Protein AF-A0A328VGX6-F1 (afdb_monomer)

Radius of gyration: 23.33 Å; Cα contacts (8 Å, |Δi|>4): 215; chains: 1; bounding box: 64×39×56 Å

Secondary structure (DSSP, 8-state):
---------GGGHHHHHHHHHHTTT-HHHHHHHHHHHHHHHHHHHHTT-EEEEEEE-SSS-EEEEEEEEEEEEEEEEETTTTEEEEEEEEE-TTS-EEEEEEEEE-TT-GGGGSHHHHHTT-GGGSGGG-EEEEEEESSHHHHHHHS-HHHHHHHHHHHHHHHSTT-------

Solvent-accessible surface area (backbone atoms only — not comparable to full-atom values): 10182 Å² total; per-residue (Å²): 132,91,86,80,89,82,90,76,58,79,89,51,47,67,59,53,54,51,48,20,62,77,50,75,68,44,44,69,63,50,52,52,53,52,50,50,56,48,49,57,51,53,54,35,42,74,73,60,30,39,85,45,76,42,70,28,41,52,91,61,75,48,80,47,75,46,57,29,26,82,59,42,74,47,76,48,74,42,71,91,80,43,30,26,37,38,42,38,34,23,42,28,91,86,66,30,37,41,38,38,39,40,36,29,74,34,84,87,41,66,69,82,73,33,72,67,53,72,69,45,86,64,74,71,81,49,95,71,58,42,37,23,43,75,47,79,37,80,46,72,70,62,46,51,79,76,43,60,69,72,57,45,53,47,36,52,51,50,57,51,40,67,72,42,92,66,68,63,82,84,72,95,121

Organism: NCBI:txid1825093

Sequence (173 aa):
MPNRTIYVAEADLPIFEKAQQLAGGNLSATIAAALRRFVEREEARRAGFEEVTVRVGRIAHVYKRFLGRLLARGLSRQREEGREILYRIYQTPKGKFAVHLREGPDWSDWRYWSQQTWRRREWACWPQDYDYRLEIYDSLEELRAHLPVELYEAVCQVMKADQQEDGVEFLDI

Foldseek 3Di:
DDDDDDDDDPVCVVVLVVQCVVVVNPSVVSVVVVVVVVVVQVVLVVVVWDWDWFWAFQQDTDIDIATWHWQDWDWDQPPVVQKIKIWTWTQHPVRKIKIKIKIAGNPVDCVCVDVVVVVPPCVVRPPSGIHIHIDIGNDLVVVCVPDDPVRSVSSVVSVVLVVPVCSDPPDPD

Nearest PDB structures (foldseek):
  3od9-assembly1_B  TM=5.899E-01  e=1.869E+00  Aeromonas hydrophila subsp. hydrophila ATCC 7966
  2xlb-assembly1_G  TM=5.806E-01  e=1.667E+00  Bacillus pumilus
  4c49-assembly2_B  TM=3.073E-01  e=7.487E-01  Homo sapiens
  3wir-assembly2_D  TM=4.929E-01  e=3.931E+00  Caldicellulosiruptor saccharolyticus DSM 8903
  4r9i-assembly1_A  TM=2.699E-01  e=7.487E-01  Bombyx mori

InterPro domains:
  IPR027580 EXLDI protein [TIGR04342] (49-173)

Mean predicted aligned error: 10.49 Å

pLDDT: mean 81.53, std 13.99, range [46.41, 95.5]

Structure (mmCIF, N/CA/C/O backbone):
data_AF-A0A328VGX6-F1
#
_entry.id   AF-A0A328VGX6-F1
#
loop_
_atom_site.group_PDB
_atom_site.id
_atom_site.type_symbol
_atom_site.label_atom_id
_atom_site.label_alt_id
_atom_site.label_comp_id
_atom_site.label_asym_id
_atom_site.label_entity_id
_atom_site.label_seq_id
_atom_site.pdbx_PDB_ins_code
_atom_site.Cartn_x
_atom_site.Cartn_y
_atom_site.Cartn_z
_atom_site.occupancy
_atom_site.B_iso_or_equiv
_atom_site.auth_seq_id
_atom_site.auth_comp_id
_atom_site.auth_asym_id
_atom_site.auth_atom_id
_atom_site.pdbx_PDB_model_num
ATOM 1 N N . MET A 1 1 ? -25.344 14.735 19.961 1.00 59.16 1 MET A N 1
ATOM 2 C CA . MET A 1 1 ? -24.440 13.576 19.796 1.00 59.16 1 MET A CA 1
ATOM 3 C C . MET A 1 1 ? -25.165 12.336 20.291 1.00 59.16 1 MET A C 1
ATOM 5 O O . MET A 1 1 ? -25.651 12.383 21.414 1.00 59.16 1 MET A O 1
ATOM 9 N N . PRO A 1 2 ? -25.305 11.274 19.486 1.00 78.12 2 PRO A N 1
ATOM 10 C CA . PRO A 1 2 ? -25.827 10.005 19.981 1.00 78.12 2 PRO A CA 1
ATOM 11 C C . PRO A 1 2 ? -24.809 9.364 20.935 1.00 78.12 2 PRO A C 1
ATOM 13 O O . PRO A 1 2 ? -23.618 9.328 20.627 1.00 78.12 2 PRO A O 1
ATOM 16 N N . ASN A 1 3 ? -25.271 8.876 22.085 1.00 78.25 3 ASN A N 1
ATOM 17 C CA . ASN A 1 3 ? -24.455 8.102 23.020 1.00 78.25 3 ASN A CA 1
ATOM 18 C C . ASN A 1 3 ? -24.652 6.602 22.747 1.00 78.25 3 ASN A C 1
ATOM 20 O O . ASN A 1 3 ? -25.771 6.171 22.467 1.00 78.25 3 ASN A O 1
ATOM 24 N N . ARG A 1 4 ? -23.577 5.813 22.816 1.00 78.56 4 ARG A N 1
ATOM 25 C CA . ARG A 1 4 ? -23.613 4.349 22.722 1.00 78.56 4 ARG A CA 1
ATOM 26 C C . ARG A 1 4 ? -22.721 3.756 23.804 1.00 78.56 4 ARG A C 1
ATOM 28 O O . ARG A 1 4 ? -21.548 4.109 23.886 1.00 78.56 4 ARG A O 1
ATOM 35 N N . THR A 1 5 ? -23.271 2.833 24.583 1.00 86.62 5 THR A N 1
ATOM 36 C CA . THR A 1 5 ? -22.524 2.070 25.588 1.00 86.62 5 THR A CA 1
ATOM 37 C C . THR A 1 5 ? -22.019 0.778 24.959 1.00 86.62 5 THR A C 1
ATOM 39 O O . THR A 1 5 ? -22.785 0.073 24.304 1.00 86.62 5 THR A O 1
ATOM 42 N N . ILE A 1 6 ? -20.736 0.476 25.149 1.00 86.00 6 ILE A N 1
ATOM 43 C CA . ILE A 1 6 ? -20.121 -0.785 24.729 1.00 86.00 6 ILE A CA 1
ATOM 44 C C . ILE A 1 6 ? -19.747 -1.593 25.969 1.00 86.00 6 ILE A C 1
ATOM 46 O O . ILE A 1 6 ? -19.238 -1.036 26.941 1.00 86.00 6 ILE A O 1
ATOM 50 N N . TYR A 1 7 ? -20.014 -2.895 25.936 1.00 88.75 7 TYR A N 1
ATOM 51 C CA . TYR A 1 7 ? -19.567 -3.827 26.967 1.00 88.75 7 TYR A CA 1
ATOM 52 C C . TYR A 1 7 ? -18.237 -4.434 26.527 1.00 88.75 7 TYR A C 1
ATOM 54 O O . TYR A 1 7 ? -18.093 -4.843 25.376 1.00 88.75 7 TYR A O 1
ATOM 62 N N . VAL A 1 8 ? -17.269 -4.460 27.438 1.00 88.69 8 VAL A N 1
ATOM 63 C CA . VAL A 1 8 ? -15.909 -4.951 27.201 1.00 88.69 8 VAL A CA 1
ATOM 64 C C . VAL A 1 8 ? -15.659 -6.093 28.177 1.00 88.69 8 VAL A C 1
ATOM 66 O O . VAL A 1 8 ? -16.038 -5.992 29.345 1.00 88.69 8 VAL A O 1
ATOM 69 N N . ALA A 1 9 ? -15.073 -7.191 27.701 1.00 94.00 9 ALA A N 1
ATOM 70 C CA . ALA A 1 9 ? -14.718 -8.303 28.570 1.00 94.00 9 ALA A CA 1
ATOM 71 C C . ALA A 1 9 ? -13.626 -7.872 29.561 1.00 94.00 9 ALA A C 1
ATOM 73 O O . ALA A 1 9 ? -12.769 -7.055 29.231 1.00 94.00 9 ALA A O 1
ATOM 74 N N . GLU A 1 10 ? -13.618 -8.454 30.761 1.00 93.44 10 GLU A N 1
ATOM 75 C CA . GLU A 1 10 ? -12.621 -8.128 31.791 1.00 93.44 10 GLU A CA 1
ATOM 76 C C . GLU A 1 10 ? -11.180 -8.320 31.282 1.00 93.44 10 GLU A C 1
ATOM 78 O O . GLU A 1 10 ? -10.307 -7.497 31.546 1.00 93.44 10 GLU A O 1
ATOM 83 N N . ALA A 1 11 ? -10.959 -9.344 30.449 1.00 95.50 11 ALA A N 1
ATOM 84 C CA . ALA A 1 11 ? -9.672 -9.629 29.814 1.00 95.50 11 ALA A CA 1
ATOM 85 C C . ALA A 1 11 ? -9.168 -8.513 28.875 1.00 95.50 11 ALA A C 1
ATOM 87 O O . ALA A 1 11 ? -7.961 -8.392 28.669 1.00 95.50 11 ALA A O 1
ATOM 88 N N . ASP A 1 12 ? -10.069 -7.689 28.332 1.00 94.44 12 ASP A N 1
ATOM 89 C CA . ASP A 1 12 ? -9.742 -6.604 27.404 1.00 94.44 12 ASP A CA 1
ATOM 90 C C . ASP A 1 12 ? -9.602 -5.242 28.112 1.00 94.44 12 ASP A C 1
ATOM 92 O O . ASP A 1 12 ? -9.099 -4.288 27.517 1.00 94.44 12 ASP A O 1
ATOM 96 N N . LEU A 1 13 ? -9.970 -5.118 29.395 1.00 92.38 13 LEU A N 1
ATOM 97 C CA . LEU A 1 13 ? -9.788 -3.871 30.159 1.00 92.38 13 LEU A CA 1
ATOM 98 C C . LEU A 1 13 ? -8.355 -3.303 30.075 1.00 92.38 13 LEU A C 1
ATOM 100 O O . LEU A 1 13 ? -8.225 -2.099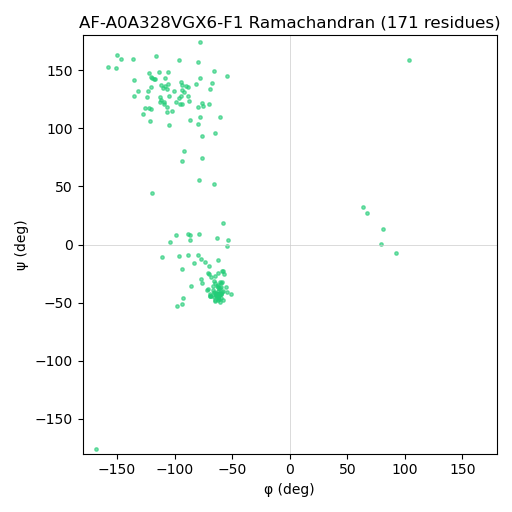 29.820 1.00 92.38 13 LEU A O 1
ATOM 104 N N . PRO A 1 14 ? -7.276 -4.117 30.164 1.00 94.69 14 PRO A N 1
ATOM 105 C CA . PRO A 1 14 ? -5.911 -3.596 30.104 1.00 94.69 14 PRO A CA 1
ATOM 106 C C . PRO A 1 14 ? -5.585 -2.851 28.802 1.00 94.69 14 PRO A C 1
ATOM 108 O O . PRO A 1 14 ? -4.814 -1.887 28.813 1.00 94.69 14 PRO A O 1
ATOM 111 N N . ILE A 1 15 ? -6.157 -3.261 27.659 1.00 94.12 15 ILE A N 1
ATOM 112 C CA . ILE A 1 15 ? -5.888 -2.578 26.387 1.00 94.12 15 ILE A CA 1
ATOM 113 C C . ILE A 1 15 ? -6.642 -1.248 26.284 1.00 94.12 15 ILE A C 1
ATOM 115 O O . ILE A 1 15 ? -6.104 -0.287 25.730 1.00 94.12 15 ILE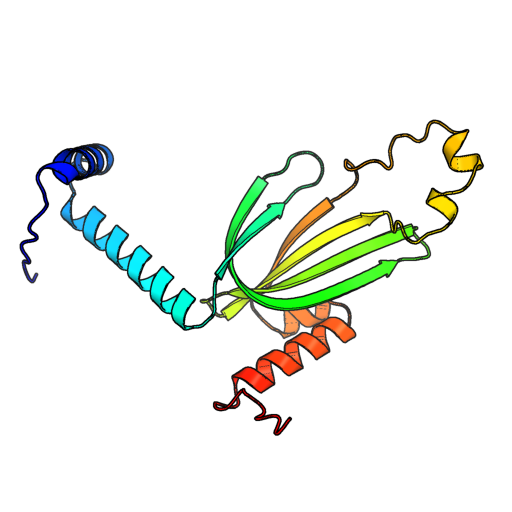 A O 1
ATOM 119 N N . PHE A 1 16 ? -7.837 -1.156 26.874 1.00 91.00 16 PHE A N 1
ATOM 120 C CA . PHE A 1 16 ? -8.621 0.080 26.932 1.00 91.00 16 PHE A CA 1
ATOM 121 C C . PHE A 1 16 ? -7.966 1.124 27.840 1.00 91.00 16 PHE A C 1
ATOM 123 O O . PHE A 1 16 ? -7.826 2.278 27.431 1.00 91.00 16 PHE A O 1
ATOM 130 N N . GLU A 1 17 ? -7.489 0.724 29.021 1.00 91.12 17 GLU A N 1
ATOM 131 C CA . GLU A 1 17 ? -6.752 1.611 29.930 1.00 91.12 17 GLU A CA 1
ATOM 132 C C . GLU A 1 17 ? -5.482 2.155 29.270 1.00 91.12 17 GLU A C 1
ATOM 134 O O . GLU A 1 17 ? -5.226 3.364 29.276 1.00 91.12 17 GLU A O 1
ATOM 139 N N . LYS A 1 18 ? -4.714 1.277 28.612 1.00 93.06 18 LYS A N 1
ATOM 140 C CA . LYS A 1 18 ? -3.513 1.676 27.874 1.00 93.06 18 LYS A CA 1
ATOM 141 C C . LYS A 1 18 ? -3.841 2.634 26.729 1.00 93.06 18 LYS A C 1
ATOM 143 O O . LYS A 1 18 ? -3.141 3.630 26.544 1.00 93.06 18 LYS A O 1
ATOM 148 N N . ALA A 1 19 ? -4.905 2.371 25.971 1.00 91.88 19 ALA A N 1
ATOM 149 C CA . ALA A 1 19 ? -5.355 3.265 24.907 1.00 91.88 19 ALA A CA 1
ATOM 150 C C . ALA A 1 19 ? -5.770 4.638 25.457 1.00 91.88 19 ALA A C 1
ATOM 152 O O . ALA A 1 19 ? -5.422 5.658 24.867 1.00 91.88 19 ALA A O 1
ATOM 153 N N . GLN A 1 20 ? -6.450 4.684 26.605 1.00 90.06 20 GLN A N 1
ATOM 154 C CA . GLN A 1 20 ? -6.851 5.929 27.257 1.00 90.06 20 GLN A CA 1
ATOM 155 C C . GLN A 1 20 ? -5.647 6.761 27.718 1.00 90.06 20 GLN A C 1
ATOM 157 O O . GLN A 1 20 ? -5.642 7.976 27.514 1.00 90.06 20 GLN A O 1
ATOM 162 N N . GLN A 1 21 ? -4.616 6.123 28.281 1.00 92.25 21 GLN A N 1
ATOM 163 C CA . GLN A 1 21 ? -3.366 6.792 28.660 1.00 92.25 21 GLN A CA 1
ATOM 164 C C . GLN A 1 21 ? -2.654 7.386 27.436 1.00 92.25 21 GLN A C 1
ATOM 166 O O . GLN A 1 21 ? -2.287 8.560 27.443 1.00 92.25 21 GLN A O 1
ATOM 171 N N . LEU A 1 22 ? -2.517 6.604 26.359 1.00 92.75 22 LEU A N 1
ATOM 172 C CA . LEU A 1 22 ? -1.877 7.050 25.115 1.00 92.75 22 LEU A CA 1
ATOM 173 C C . LEU A 1 22 ? -2.662 8.163 24.405 1.00 92.75 22 LEU A C 1
ATOM 175 O O . LEU A 1 22 ? -2.070 9.015 23.750 1.00 92.75 22 LEU A O 1
ATOM 179 N N . ALA A 1 23 ? -3.986 8.163 24.540 1.00 88.38 23 ALA A N 1
ATOM 180 C CA . ALA A 1 23 ? -4.877 9.147 23.936 1.00 88.38 23 ALA A CA 1
ATOM 181 C C . ALA A 1 23 ? -5.082 10.417 24.782 1.00 88.38 23 ALA A C 1
ATOM 183 O O . ALA A 1 23 ? -5.910 11.256 24.422 1.00 88.38 23 ALA A O 1
ATOM 184 N N . GLY A 1 24 ? -4.399 10.553 25.926 1.00 87.25 24 GLY A N 1
ATOM 185 C CA . GLY A 1 24 ? -4.555 11.708 26.817 1.00 87.25 24 GLY A CA 1
ATOM 186 C C . GLY A 1 24 ? -5.959 11.832 27.419 1.00 87.25 24 GLY A C 1
ATOM 187 O O . GLY A 1 24 ? -6.454 12.938 27.615 1.00 87.25 24 GLY A O 1
ATOM 188 N N . GLY A 1 25 ? -6.635 10.706 27.667 1.00 79.94 25 GLY A N 1
ATOM 189 C CA . GLY A 1 25 ? -7.963 10.665 28.283 1.00 79.94 25 GLY A CA 1
ATOM 190 C C . GLY A 1 25 ? -9.149 10.676 27.311 1.00 79.94 25 GLY A C 1
ATOM 191 O O . GLY A 1 25 ? -10.274 10.444 27.749 1.00 79.94 25 GLY A O 1
ATOM 192 N N . ASN A 1 26 ? -8.945 10.868 25.999 1.00 87.69 26 ASN A N 1
ATOM 193 C CA . ASN A 1 26 ? -10.040 10.858 25.017 1.00 87.69 26 ASN A CA 1
ATOM 194 C C . ASN A 1 26 ? -10.255 9.472 24.382 1.00 87.69 26 ASN A C 1
ATOM 196 O O . ASN A 1 26 ? -9.958 9.225 23.205 1.00 87.69 26 ASN A O 1
ATOM 200 N N . LEU A 1 27 ? -10.790 8.550 25.182 1.00 87.12 27 LEU A N 1
ATOM 201 C CA . LEU A 1 27 ? -11.037 7.172 24.757 1.00 87.12 27 LEU A CA 1
ATOM 202 C C . LEU A 1 27 ? -12.101 7.089 23.648 1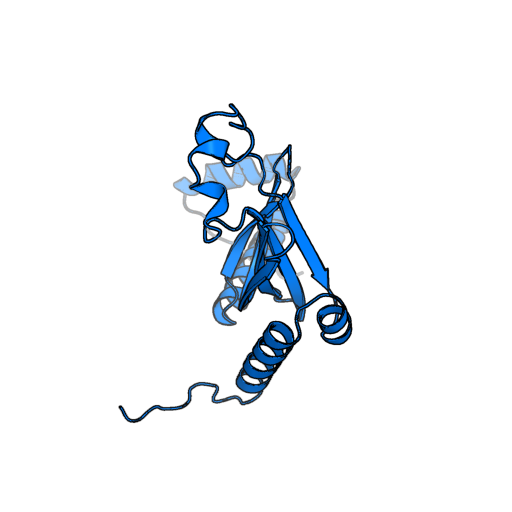.00 87.12 27 LEU A C 1
ATOM 204 O O . LEU A 1 27 ? -11.904 6.387 22.658 1.00 87.12 27 LEU A O 1
ATOM 208 N N . SER A 1 28 ? -13.185 7.863 23.745 1.00 88.06 28 SER A N 1
ATOM 209 C CA . SER A 1 28 ? -14.276 7.842 22.759 1.00 88.06 28 SER A CA 1
ATOM 210 C C . SER A 1 28 ? -13.822 8.255 21.355 1.00 88.06 28 SER A C 1
ATOM 212 O O . SER A 1 28 ? -14.178 7.595 20.377 1.00 88.06 28 SER A O 1
ATOM 214 N N . ALA A 1 29 ? -13.004 9.308 21.227 1.00 87.94 29 ALA A N 1
ATOM 215 C CA . ALA A 1 29 ? -12.459 9.705 19.926 1.00 87.94 29 ALA A CA 1
ATOM 216 C C . ALA A 1 29 ? -11.488 8.656 19.368 1.00 87.94 29 ALA A C 1
ATOM 218 O O . ALA A 1 29 ? -11.474 8.411 18.161 1.00 87.94 29 ALA A O 1
ATOM 219 N N . THR A 1 30 ? -10.720 8.005 20.243 1.00 91.44 30 THR A N 1
ATOM 220 C CA . THR A 1 30 ? -9.781 6.938 19.872 1.00 91.44 30 THR A CA 1
ATOM 221 C C . THR A 1 30 ? -10.514 5.715 19.336 1.00 91.44 30 THR A C 1
ATOM 223 O O . THR A 1 30 ? -10.159 5.211 18.271 1.00 91.44 30 THR A O 1
ATOM 226 N N . ILE A 1 31 ? -11.588 5.287 20.006 1.00 91.06 31 ILE A N 1
ATOM 227 C CA . ILE A 1 31 ? -12.446 4.189 19.547 1.00 91.06 31 ILE A CA 1
ATOM 228 C C . ILE A 1 31 ? -13.083 4.543 18.202 1.00 91.06 31 ILE A C 1
ATOM 230 O O . ILE A 1 31 ? -13.027 3.747 17.268 1.00 91.06 31 ILE A O 1
ATOM 234 N N . ALA A 1 32 ? -13.633 5.752 18.059 1.00 90.81 32 ALA A N 1
ATOM 235 C CA . ALA A 1 32 ? -14.216 6.190 16.793 1.00 90.81 32 ALA A CA 1
ATOM 236 C C . ALA A 1 32 ? -13.182 6.198 15.652 1.00 90.81 32 ALA A C 1
ATOM 238 O O . ALA A 1 32 ? -13.485 5.762 14.543 1.00 90.81 32 ALA A O 1
ATOM 239 N N . ALA A 1 33 ? -11.954 6.655 15.911 1.00 90.12 33 ALA A N 1
ATOM 240 C CA . ALA A 1 33 ? -10.873 6.627 14.930 1.00 90.12 33 ALA A CA 1
ATOM 241 C C . ALA A 1 33 ? -10.448 5.192 14.570 1.00 90.12 33 ALA A C 1
ATOM 243 O O . ALA A 1 33 ? -10.232 4.901 13.394 1.00 90.12 33 ALA A O 1
ATOM 244 N N . ALA A 1 34 ? -10.361 4.294 15.554 1.00 91.50 34 ALA A N 1
ATOM 245 C CA . ALA A 1 34 ? -10.039 2.887 15.335 1.00 91.50 34 ALA A CA 1
ATOM 246 C C . ALA A 1 34 ? -11.115 2.180 14.498 1.00 91.50 34 ALA A C 1
ATOM 248 O O . ALA A 1 34 ? -10.783 1.488 13.539 1.00 91.50 34 ALA A O 1
ATOM 249 N N . LEU A 1 35 ? -12.395 2.417 14.803 1.00 92.88 35 LEU A N 1
ATOM 250 C CA . LEU A 1 35 ? -13.519 1.862 14.048 1.00 92.88 35 LEU A CA 1
ATOM 251 C C . LEU A 1 35 ? -13.556 2.378 12.609 1.00 92.88 35 LEU A C 1
ATOM 253 O O . LEU A 1 35 ? -13.740 1.578 11.701 1.00 92.88 35 LEU A O 1
ATOM 257 N N . ARG A 1 36 ? -13.323 3.678 12.373 1.00 91.50 36 ARG A N 1
ATOM 258 C CA . ARG A 1 36 ? -13.220 4.211 11.000 1.00 91.50 36 ARG A CA 1
ATOM 259 C C . ARG A 1 36 ? -12.117 3.514 10.212 1.00 91.50 36 ARG A C 1
ATOM 261 O O . ARG A 1 36 ? -12.375 3.030 9.120 1.00 91.50 36 ARG A O 1
ATOM 268 N N . ARG A 1 37 ? -10.920 3.383 10.797 1.00 89.44 37 ARG A N 1
ATOM 269 C CA . ARG A 1 37 ? -9.797 2.671 10.163 1.00 89.44 37 ARG A CA 1
ATOM 270 C C . ARG A 1 37 ? -10.115 1.201 9.889 1.00 89.44 37 ARG A C 1
ATOM 272 O O . ARG A 1 37 ? -9.676 0.667 8.877 1.00 89.44 37 ARG A O 1
ATOM 279 N N . PHE A 1 38 ? -10.843 0.545 10.791 1.00 90.06 38 PHE A N 1
ATOM 280 C CA . PHE A 1 38 ? -11.287 -0.833 10.599 1.00 90.06 38 PHE A CA 1
ATOM 281 C C . PHE A 1 38 ? -12.271 -0.947 9.430 1.00 90.06 38 PHE A C 1
ATOM 283 O O . PHE A 1 38 ? -12.063 -1.776 8.551 1.00 90.06 38 PHE A O 1
ATOM 290 N N . VAL A 1 39 ? -13.290 -0.084 9.385 1.00 90.56 39 VAL A N 1
ATOM 291 C CA . VAL A 1 39 ? -14.283 -0.060 8.300 1.00 90.56 39 VAL A CA 1
ATOM 292 C C . VAL A 1 39 ? -13.614 0.223 6.957 1.00 90.56 39 VAL A C 1
ATOM 294 O O . VAL A 1 39 ? -13.784 -0.567 6.039 1.00 90.56 39 VAL A O 1
ATOM 297 N N . GLU A 1 40 ? -12.774 1.259 6.865 1.00 87.19 40 GLU A N 1
ATOM 298 C CA . GLU A 1 40 ? -12.026 1.587 5.640 1.00 87.19 40 GLU A CA 1
ATOM 299 C C . GLU A 1 40 ? -11.198 0.394 5.134 1.00 87.19 40 GLU A C 1
ATOM 301 O O . GLU A 1 40 ? -11.143 0.125 3.934 1.00 87.19 40 GLU A O 1
ATOM 306 N N . ARG A 1 41 ? -10.562 -0.350 6.049 1.00 85.56 41 ARG A N 1
ATOM 307 C CA . ARG A 1 41 ? -9.772 -1.538 5.709 1.00 85.56 41 ARG A CA 1
ATOM 308 C C . ARG A 1 41 ? -10.643 -2.689 5.208 1.00 85.56 41 ARG A C 1
ATOM 310 O O . ARG A 1 41 ? -10.271 -3.338 4.235 1.00 85.56 41 ARG A O 1
ATOM 317 N N . GLU A 1 42 ? -11.763 -2.962 5.868 1.00 87.75 42 GLU A N 1
ATOM 318 C CA . GLU A 1 42 ? -12.664 -4.055 5.485 1.00 87.75 42 GLU A CA 1
ATOM 319 C C . GLU A 1 42 ? -13.417 -3.755 4.185 1.00 87.75 42 GLU A C 1
ATOM 321 O O . GLU A 1 42 ? -13.568 -4.642 3.347 1.00 87.75 42 GLU A O 1
ATOM 326 N N . GLU A 1 43 ? -13.836 -2.510 3.966 1.00 85.75 43 GLU A N 1
ATOM 327 C CA . GLU A 1 43 ? -14.431 -2.070 2.700 1.00 85.75 43 GLU A CA 1
ATOM 328 C C . GLU A 1 43 ? -13.430 -2.197 1.550 1.00 85.75 43 GLU A C 1
ATOM 330 O O . GLU A 1 43 ? -13.751 -2.784 0.517 1.00 85.75 43 GLU A O 1
ATOM 335 N N . ALA A 1 44 ? -12.189 -1.744 1.752 1.00 82.44 44 ALA A N 1
ATOM 336 C CA . ALA A 1 44 ? -11.125 -1.919 0.771 1.00 82.44 44 ALA A CA 1
ATOM 337 C C . ALA A 1 44 ? -10.862 -3.407 0.480 1.00 82.44 44 ALA A C 1
ATOM 339 O O . ALA A 1 44 ? -10.756 -3.798 -0.680 1.00 82.44 44 ALA A O 1
ATOM 340 N N . ARG A 1 45 ? -10.832 -4.258 1.511 1.00 83.50 45 ARG A N 1
ATOM 341 C CA . ARG A 1 45 ? -10.658 -5.707 1.348 1.00 83.50 45 ARG A CA 1
ATOM 342 C C . ARG A 1 45 ? -11.786 -6.341 0.537 1.00 83.50 45 ARG A C 1
ATOM 344 O O . ARG A 1 45 ? -11.519 -7.166 -0.330 1.00 83.5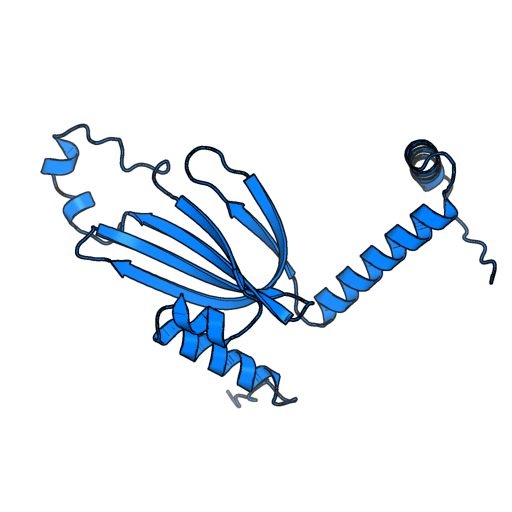0 45 ARG A O 1
ATOM 351 N N . ARG A 1 46 ? -13.037 -5.948 0.791 1.00 82.56 46 ARG A N 1
ATOM 352 C CA . ARG A 1 46 ? -14.203 -6.410 0.018 1.00 82.56 46 ARG A CA 1
ATOM 353 C C . ARG A 1 46 ? -14.163 -5.942 -1.433 1.00 82.56 46 ARG A C 1
ATOM 355 O O . ARG A 1 46 ? -14.590 -6.684 -2.306 1.00 82.56 46 ARG A O 1
ATOM 362 N N . ALA A 1 47 ? -13.604 -4.763 -1.688 1.00 81.56 47 ALA A N 1
ATOM 363 C CA . ALA A 1 47 ? -13.346 -4.253 -3.032 1.00 81.56 47 ALA A CA 1
ATOM 364 C C . ALA A 1 47 ? -12.079 -4.852 -3.691 1.00 81.56 47 ALA A C 1
ATOM 366 O O . ALA A 1 47 ? -11.644 -4.378 -4.738 1.00 81.56 47 ALA A O 1
ATOM 367 N N . GLY A 1 48 ? -11.467 -5.881 -3.090 1.00 86.25 48 GLY A N 1
ATOM 368 C CA . GLY A 1 48 ? -10.317 -6.594 -3.654 1.00 86.25 48 GLY A CA 1
ATOM 369 C C . GLY A 1 48 ? -8.963 -5.907 -3.449 1.00 86.25 48 GLY A C 1
ATOM 370 O O . GLY A 1 48 ? -7.987 -6.280 -4.099 1.00 86.25 48 GLY A O 1
ATOM 371 N N . PHE A 1 49 ? -8.873 -4.903 -2.572 1.00 90.19 49 PHE A N 1
ATOM 372 C CA . PHE A 1 49 ? -7.600 -4.286 -2.194 1.00 90.19 49 PHE A CA 1
ATOM 373 C C . PHE A 1 49 ? -6.960 -5.026 -1.018 1.00 90.19 49 PHE A C 1
ATOM 375 O O . PHE A 1 49 ? -7.600 -5.295 -0.001 1.00 90.19 49 PHE A O 1
ATOM 382 N N . GLU A 1 50 ? -5.658 -5.277 -1.111 1.00 89.62 50 GLU A N 1
ATOM 383 C CA . GLU A 1 50 ? -4.890 -5.972 -0.080 1.00 89.62 50 GLU A CA 1
ATOM 384 C C . GLU A 1 50 ? -3.819 -5.069 0.533 1.00 89.62 50 GLU A C 1
ATOM 386 O O . GLU A 1 50 ? -3.446 -4.031 -0.013 1.00 89.62 50 GLU A O 1
ATOM 391 N N . GLU A 1 51 ? -3.309 -5.455 1.701 1.00 91.06 51 GLU A N 1
ATOM 392 C CA . GLU A 1 51 ? -2.215 -4.744 2.359 1.00 91.06 51 GLU A CA 1
ATOM 393 C C . GLU A 1 51 ? -0.876 -5.126 1.721 1.00 91.06 51 GLU A C 1
ATOM 395 O O . GLU A 1 51 ? -0.319 -6.194 1.969 1.00 91.06 51 GLU A O 1
ATOM 400 N N . VAL A 1 52 ? -0.340 -4.224 0.906 1.00 92.56 52 VAL A N 1
ATOM 401 C CA . VAL A 1 52 ? 0.916 -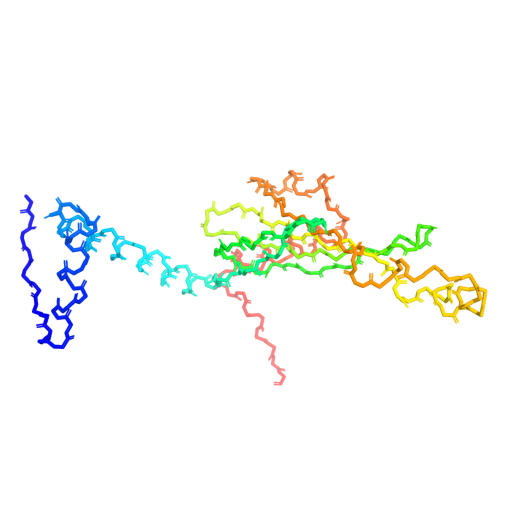4.406 0.187 1.00 92.56 52 VAL A CA 1
ATOM 402 C C . VAL A 1 52 ? 2.049 -3.750 0.972 1.00 92.56 52 VAL A C 1
ATOM 404 O O . V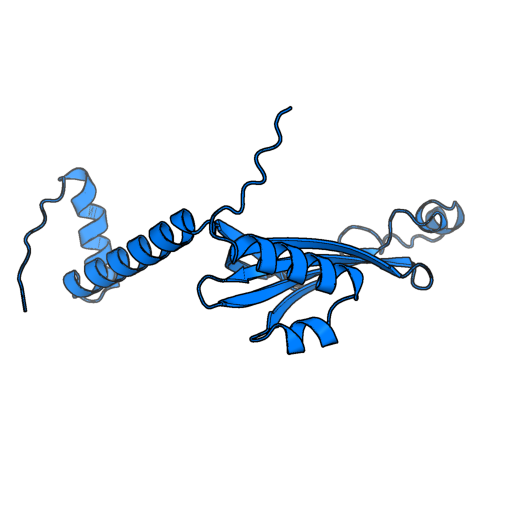AL A 1 52 ? 2.004 -2.561 1.296 1.00 92.56 52 VAL A O 1
ATOM 407 N N . THR A 1 53 ? 3.099 -4.523 1.254 1.00 94.06 53 THR A N 1
ATOM 408 C CA . THR A 1 53 ? 4.346 -4.018 1.846 1.00 94.06 53 THR A CA 1
ATOM 409 C C . THR A 1 53 ? 5.457 -4.055 0.809 1.00 94.06 53 THR A C 1
ATOM 411 O O . THR A 1 53 ? 5.800 -5.118 0.296 1.00 94.06 53 THR A O 1
ATOM 414 N N . VAL A 1 54 ? 6.046 -2.897 0.516 1.00 93.50 54 VAL A N 1
ATOM 415 C CA . VAL A 1 54 ? 7.146 -2.763 -0.443 1.00 93.50 54 VAL A CA 1
ATOM 416 C C . VAL A 1 54 ? 8.398 -2.213 0.225 1.00 93.50 54 VAL A C 1
ATOM 418 O O . VAL A 1 54 ? 8.342 -1.341 1.093 1.00 93.50 54 VAL A O 1
ATOM 421 N N . ARG A 1 55 ? 9.549 -2.724 -0.210 1.00 91.88 55 ARG A N 1
ATOM 422 C CA . ARG A 1 55 ? 10.871 -2.189 0.128 1.00 91.88 55 ARG A CA 1
ATOM 423 C C . ARG A 1 55 ? 11.168 -1.008 -0.793 1.00 91.88 55 ARG A C 1
ATOM 425 O O . ARG A 1 55 ? 10.878 -1.103 -1.982 1.00 91.88 55 ARG A O 1
ATOM 432 N N . VAL A 1 56 ? 11.735 0.069 -0.255 1.00 93.12 56 VAL A N 1
ATOM 433 C CA . VAL A 1 56 ? 12.136 1.275 -1.000 1.00 93.12 56 VAL A CA 1
ATOM 434 C C . VAL A 1 56 ? 13.527 1.718 -0.553 1.00 93.12 56 VAL A C 1
ATOM 436 O O . VAL A 1 56 ? 13.831 1.665 0.638 1.00 93.12 56 VAL A O 1
ATOM 439 N N . GLY A 1 57 ? 14.347 2.173 -1.497 1.00 87.50 57 GLY A N 1
ATOM 440 C CA . GLY A 1 57 ? 15.719 2.631 -1.305 1.00 87.50 57 GLY A CA 1
ATOM 441 C C . GLY A 1 57 ? 16.761 1.612 -1.769 1.00 87.50 57 GLY A C 1
ATOM 442 O O . GLY A 1 57 ? 16.471 0.416 -1.857 1.00 87.50 57 GLY A O 1
ATOM 443 N N . ARG A 1 58 ? 17.973 2.109 -2.044 1.00 81.75 58 ARG A N 1
ATOM 444 C CA . ARG A 1 58 ? 19.122 1.338 -2.550 1.00 81.75 58 ARG A CA 1
ATOM 445 C C . ARG A 1 58 ? 20.108 0.929 -1.453 1.00 81.75 58 ARG A C 1
ATOM 447 O O . ARG A 1 58 ? 20.425 -0.241 -1.324 1.00 81.75 58 ARG A O 1
ATOM 454 N N . ILE A 1 59 ? 20.581 1.894 -0.659 1.00 78.62 59 ILE A N 1
ATOM 455 C CA . ILE A 1 59 ? 21.590 1.668 0.397 1.00 78.62 59 ILE A CA 1
ATOM 456 C C . ILE A 1 59 ? 20.911 1.403 1.743 1.00 78.62 59 ILE A C 1
ATOM 458 O O . ILE A 1 59 ? 21.200 0.425 2.427 1.00 78.62 59 ILE A O 1
ATOM 462 N N . ALA A 1 60 ? 19.984 2.283 2.115 1.00 82.75 60 ALA A N 1
ATOM 463 C CA . ALA A 1 60 ? 19.110 2.107 3.261 1.00 82.75 60 ALA A CA 1
ATOM 464 C C . ALA A 1 60 ? 17.715 1.759 2.755 1.00 82.75 60 ALA A C 1
ATOM 466 O O . ALA A 1 60 ? 17.233 2.352 1.787 1.00 82.75 60 ALA A O 1
ATOM 467 N N . HIS A 1 61 ? 17.070 0.808 3.422 1.00 84.06 61 HIS A N 1
ATOM 468 C CA . HIS A 1 61 ? 15.761 0.335 3.011 1.00 84.06 61 HIS A CA 1
ATOM 469 C C . HIS A 1 61 ? 14.703 0.726 4.022 1.00 84.06 61 HIS A C 1
ATOM 471 O O . HIS A 1 61 ? 14.811 0.419 5.208 1.00 84.06 61 HIS A O 1
ATOM 477 N N . VAL A 1 62 ? 13.656 1.363 3.519 1.00 90.50 62 VAL A N 1
ATOM 478 C CA . VAL A 1 62 ? 12.448 1.667 4.275 1.00 90.50 62 VAL A CA 1
ATOM 479 C C . VAL A 1 62 ? 11.327 0.802 3.725 1.00 90.50 62 VAL A C 1
ATOM 481 O O . VAL A 1 62 ? 11.150 0.687 2.511 1.00 90.50 62 VAL A O 1
ATOM 484 N N . TYR A 1 63 ? 10.564 0.191 4.624 1.00 92.56 63 TYR A N 1
ATOM 485 C CA . TYR A 1 63 ? 9.353 -0.526 4.255 1.00 92.56 63 TYR A CA 1
ATOM 486 C C . TYR A 1 63 ? 8.185 0.452 4.240 1.00 92.56 63 TYR A C 1
ATOM 488 O O . TYR A 1 63 ? 7.913 1.128 5.232 1.00 92.56 63 TYR A O 1
ATOM 496 N N . LYS A 1 64 ? 7.499 0.535 3.102 1.00 93.44 64 LYS A N 1
ATOM 497 C CA . LYS A 1 64 ? 6.264 1.300 2.953 1.00 93.44 64 LYS A CA 1
ATOM 498 C C . LYS A 1 64 ? 5.105 0.330 2.819 1.00 93.44 64 LYS A C 1
ATOM 500 O O . LYS A 1 64 ? 5.201 -0.659 2.095 1.00 93.44 64 LYS A O 1
ATOM 505 N N . ARG A 1 65 ? 4.017 0.625 3.522 1.00 94.06 65 ARG A N 1
ATOM 506 C CA . ARG A 1 65 ? 2.821 -0.211 3.552 1.00 94.06 65 ARG A CA 1
ATOM 507 C C . ARG A 1 65 ? 1.613 0.596 3.120 1.00 94.06 65 ARG A C 1
ATOM 509 O O . ARG A 1 65 ? 1.426 1.712 3.600 1.00 94.06 65 ARG A O 1
ATOM 516 N N . PHE A 1 66 ? 0.827 0.039 2.213 1.00 92.88 66 PHE A N 1
ATOM 517 C CA . PHE A 1 66 ? -0.359 0.680 1.661 1.00 92.88 66 PHE A CA 1
ATOM 518 C C . PHE A 1 66 ? -1.401 -0.370 1.275 1.00 92.88 66 PHE A C 1
ATOM 520 O O . PHE A 1 66 ? -1.083 -1.549 1.159 1.00 92.88 66 PHE A O 1
ATOM 527 N N . LEU A 1 67 ? -2.648 0.058 1.091 1.00 91.00 67 LEU A N 1
ATOM 528 C CA . LEU A 1 67 ? -3.689 -0.790 0.515 1.00 91.00 67 LEU A CA 1
ATOM 529 C C . LEU A 1 67 ? -3.653 -0.651 -1.005 1.00 91.00 67 LEU A C 1
ATOM 531 O O . LEU A 1 67 ? -3.682 0.473 -1.515 1.00 91.00 67 LEU A O 1
ATOM 535 N N . GLY A 1 68 ? -3.585 -1.769 -1.716 1.00 92.44 68 GLY A N 1
ATOM 536 C CA . GLY A 1 68 ? -3.520 -1.777 -3.167 1.00 92.44 68 GLY A CA 1
ATOM 537 C C . GLY A 1 68 ? -3.987 -3.090 -3.780 1.00 92.44 68 GLY A C 1
ATOM 538 O O . GLY A 1 68 ? -3.896 -4.147 -3.167 1.00 92.44 68 GLY A O 1
ATOM 539 N N . ARG A 1 69 ? -4.480 -3.007 -5.013 1.00 92.38 69 ARG A N 1
ATOM 540 C CA . ARG A 1 69 ? -4.851 -4.142 -5.858 1.00 92.38 69 ARG A CA 1
ATOM 541 C C . ARG A 1 69 ? -3.878 -4.198 -7.026 1.00 92.38 69 ARG A C 1
ATOM 543 O O . ARG A 1 69 ? -3.687 -3.187 -7.699 1.00 92.38 69 ARG A O 1
ATOM 550 N N . LEU A 1 70 ? -3.213 -5.333 -7.229 1.00 92.19 70 LEU A N 1
ATOM 551 C CA . LEU A 1 70 ? -2.240 -5.490 -8.311 1.00 92.19 70 LEU A CA 1
ATOM 552 C C . LEU A 1 70 ? -2.975 -5.509 -9.656 1.00 92.19 70 LEU A C 1
ATOM 554 O O . LEU A 1 70 ? -3.813 -6.374 -9.875 1.00 92.19 70 LEU A O 1
ATOM 558 N N . LEU A 1 71 ? -2.641 -4.574 -10.544 1.00 91.12 71 LEU A N 1
ATOM 559 C CA . LEU A 1 71 ? -3.199 -4.518 -11.896 1.00 91.12 71 LEU A CA 1
ATOM 560 C C . LEU A 1 71 ? -2.313 -5.266 -12.887 1.00 91.12 71 LEU A C 1
ATOM 562 O O . LEU A 1 71 ? -2.793 -6.049 -13.694 1.00 91.12 71 LEU A O 1
ATOM 566 N N . ALA A 1 72 ? -1.003 -5.028 -12.826 1.00 91.12 72 ALA A N 1
ATOM 567 C CA . ALA A 1 72 ? -0.067 -5.613 -13.772 1.00 91.12 72 ALA A CA 1
ATOM 568 C C . ALA A 1 72 ? 1.315 -5.818 -13.152 1.00 91.12 72 ALA A C 1
ATOM 570 O O . ALA A 1 72 ? 1.758 -5.091 -12.253 1.00 91.12 72 ALA A O 1
ATOM 571 N N . ARG A 1 73 ? 2.020 -6.817 -13.682 1.00 93.12 73 ARG A N 1
ATOM 572 C CA . ARG A 1 73 ? 3.426 -7.091 -13.400 1.00 93.12 73 ARG A CA 1
ATOM 573 C C . ARG A 1 73 ? 4.149 -7.295 -14.720 1.00 93.12 73 ARG A C 1
ATOM 575 O O . ARG A 1 73 ? 3.708 -8.104 -15.527 1.00 93.12 73 ARG A O 1
ATOM 582 N N . GLY A 1 74 ? 5.291 -6.643 -14.893 1.00 88.69 74 GLY A N 1
ATOM 583 C CA . GLY A 1 74 ? 6.098 -6.791 -16.103 1.00 88.69 74 GLY A CA 1
ATOM 584 C C . GLY A 1 74 ? 7.580 -6.670 -15.820 1.00 88.69 74 GLY A C 1
ATOM 585 O O . GLY A 1 74 ? 7.992 -6.142 -14.786 1.00 88.69 74 GLY A O 1
ATOM 586 N N . LEU A 1 75 ? 8.371 -7.201 -16.743 1.00 86.44 75 LEU A N 1
ATOM 587 C CA . LEU A 1 75 ? 9.822 -7.205 -16.679 1.00 86.44 75 LEU A CA 1
ATOM 588 C C . LEU A 1 75 ? 10.353 -6.517 -17.932 1.00 86.44 75 LEU A C 1
ATOM 590 O O . LEU A 1 75 ? 10.148 -7.017 -19.034 1.00 86.44 75 LEU A O 1
ATOM 594 N N . SER A 1 76 ? 11.054 -5.403 -17.756 1.00 85.06 76 SER A N 1
ATOM 595 C CA . SER A 1 76 ? 11.809 -4.771 -18.833 1.00 85.06 76 SER A CA 1
ATOM 596 C C . SER A 1 76 ? 13.271 -5.172 -18.709 1.00 85.06 76 SER A C 1
ATOM 598 O O . SER A 1 76 ? 13.883 -4.964 -17.661 1.00 85.06 76 SER A O 1
ATOM 600 N N . ARG A 1 77 ? 13.829 -5.779 -19.760 1.00 82.44 77 ARG A N 1
ATOM 601 C CA . ARG A 1 77 ? 15.245 -6.165 -19.812 1.00 82.44 77 ARG A CA 1
ATOM 602 C C . ARG A 1 77 ? 16.011 -5.168 -20.666 1.00 82.44 77 ARG A C 1
ATOM 604 O O . ARG A 1 77 ? 15.812 -5.106 -21.877 1.00 82.44 77 ARG A O 1
ATOM 611 N N . GLN A 1 78 ? 16.924 -4.438 -20.048 1.00 78.19 78 GLN A N 1
ATOM 612 C CA . GLN A 1 78 ? 17.863 -3.554 -20.723 1.00 78.19 78 GLN A CA 1
ATOM 613 C C . GLN A 1 78 ? 19.142 -4.345 -21.014 1.00 78.19 78 GLN A C 1
ATOM 615 O O . GLN A 1 78 ? 20.123 -4.284 -20.273 1.00 78.19 78 GLN A O 1
ATOM 620 N N . ARG A 1 79 ? 19.116 -5.138 -22.096 1.00 68.88 79 ARG A N 1
ATOM 621 C CA . ARG A 1 79 ? 20.227 -6.039 -22.466 1.00 68.88 79 ARG A CA 1
ATOM 622 C C . ARG A 1 79 ? 21.552 -5.305 -22.688 1.00 68.88 79 ARG A C 1
ATOM 624 O O . ARG A 1 79 ? 22.605 -5.870 -22.410 1.00 68.88 79 ARG A O 1
ATOM 631 N N . GLU A 1 80 ? 21.514 -4.064 -23.169 1.00 68.19 80 GLU A N 1
ATOM 632 C CA . GLU A 1 80 ? 22.728 -3.267 -23.392 1.00 68.19 80 GLU A CA 1
ATOM 633 C C . GLU A 1 80 ? 23.460 -2.975 -22.074 1.00 68.19 80 GLU A C 1
ATOM 635 O O . GLU A 1 80 ? 24.670 -3.184 -21.979 1.00 68.19 80 GLU A O 1
ATOM 640 N N . GLU A 1 81 ? 22.714 -2.619 -21.027 1.00 68.31 81 GLU A N 1
ATOM 641 C CA . GLU A 1 81 ? 23.246 -2.301 -19.696 1.00 68.31 81 GLU A CA 1
ATOM 642 C C . GLU A 1 81 ? 23.387 -3.528 -18.780 1.00 68.31 81 GLU A C 1
ATOM 644 O O . GLU A 1 81 ? 23.979 -3.434 -17.706 1.00 68.31 81 GLU A O 1
ATOM 649 N N . GLY A 1 82 ? 22.858 -4.687 -19.193 1.00 73.00 82 GLY A N 1
ATOM 650 C CA . GLY A 1 82 ? 22.823 -5.897 -18.368 1.00 73.00 82 GLY A CA 1
ATOM 651 C C . GLY A 1 82 ? 21.910 -5.751 -17.149 1.00 73.00 82 GLY A C 1
ATOM 652 O O . GLY A 1 82 ? 22.143 -6.389 -16.125 1.00 73.00 82 GLY A O 1
ATOM 653 N N . ARG A 1 83 ? 20.890 -4.888 -17.231 1.00 80.56 83 ARG A N 1
ATOM 654 C CA . ARG A 1 83 ? 19.958 -4.599 -16.133 1.00 80.56 83 ARG A CA 1
ATOM 655 C C . ARG A 1 83 ? 18.550 -5.076 -16.445 1.00 80.56 83 ARG A C 1
ATOM 657 O O . ARG A 1 83 ? 18.097 -5.045 -17.588 1.00 80.56 83 ARG A O 1
ATOM 664 N N . GLU A 1 84 ? 17.833 -5.475 -15.406 1.00 86.94 84 GLU A N 1
ATOM 665 C CA . GLU A 1 84 ? 16.401 -5.735 -15.449 1.00 86.94 84 GLU A CA 1
ATOM 666 C C . GLU A 1 84 ? 15.650 -4.774 -14.523 1.00 86.94 84 GLU A C 1
ATOM 668 O O . GLU A 1 84 ? 16.104 -4.449 -13.423 1.00 86.94 84 GLU A O 1
ATOM 673 N N . ILE A 1 85 ? 14.470 -4.339 -14.960 1.00 90.06 85 ILE A N 1
ATOM 674 C CA . ILE A 1 85 ? 13.536 -3.558 -14.153 1.00 90.06 85 ILE A CA 1
ATOM 675 C C . ILE A 1 85 ? 12.233 -4.340 -14.054 1.00 90.06 85 ILE A C 1
ATOM 677 O O . ILE A 1 85 ? 11.545 -4.585 -15.048 1.00 90.06 85 ILE A O 1
ATOM 681 N N . LEU A 1 86 ? 11.888 -4.734 -12.833 1.00 91.00 86 LEU A N 1
ATOM 682 C CA . LEU A 1 86 ? 10.616 -5.362 -12.518 1.00 91.00 86 LEU A CA 1
ATOM 683 C C . LEU A 1 86 ? 9.622 -4.294 -12.059 1.00 91.00 86 LEU A C 1
ATOM 685 O O . LEU A 1 86 ? 9.838 -3.637 -11.040 1.00 91.00 86 LEU A O 1
ATOM 689 N N . TYR A 1 87 ? 8.510 -4.190 -12.777 1.00 93.56 87 TYR A N 1
ATOM 690 C CA . TYR A 1 87 ? 7.404 -3.292 -12.476 1.00 93.56 87 TYR A CA 1
ATOM 691 C C . TYR A 1 87 ? 6.284 -4.067 -11.789 1.00 93.56 87 TYR A C 1
ATOM 693 O O . TYR A 1 87 ? 5.866 -5.131 -12.257 1.00 93.56 87 TYR A O 1
ATOM 701 N N . ARG A 1 88 ? 5.766 -3.519 -10.692 1.00 94.44 88 ARG A N 1
ATOM 702 C CA . ARG A 1 88 ? 4.494 -3.931 -10.093 1.00 94.44 88 ARG A CA 1
ATOM 703 C C . ARG A 1 88 ? 3.604 -2.711 -9.955 1.00 94.44 88 ARG A C 1
ATOM 705 O O . ARG A 1 88 ? 3.961 -1.773 -9.247 1.00 94.44 88 ARG A O 1
ATOM 712 N N . ILE A 1 89 ? 2.468 -2.732 -10.636 1.00 94.44 89 ILE A N 1
ATOM 713 C CA . ILE A 1 89 ? 1.554 -1.595 -10.718 1.00 94.44 89 ILE A CA 1
ATOM 714 C C . ILE A 1 89 ? 0.311 -1.935 -9.911 1.00 94.44 89 ILE A C 1
ATOM 716 O O . ILE A 1 89 ? -0.348 -2.941 -10.172 1.00 94.44 89 ILE A O 1
ATOM 720 N N . TYR A 1 90 ? -0.000 -1.094 -8.933 1.00 94.19 90 TYR A N 1
ATOM 721 C CA . TYR A 1 90 ? -1.137 -1.263 -8.043 1.00 94.19 90 TYR A CA 1
ATOM 722 C C . TYR A 1 90 ? -2.111 -0.102 -8.191 1.00 94.19 90 TYR A C 1
ATOM 724 O O . TYR A 1 90 ? -1.695 1.051 -8.287 1.00 94.19 90 TYR A O 1
ATOM 732 N N . GLN A 1 91 ? -3.402 -0.393 -8.113 1.00 93.62 91 GLN A N 1
ATOM 733 C CA . GLN A 1 91 ? -4.432 0.608 -7.871 1.00 93.62 91 GLN A CA 1
ATOM 734 C C . GLN A 1 91 ? -4.654 0.746 -6.370 1.00 93.62 91 GLN A C 1
ATOM 736 O O . GLN A 1 91 ? -4.743 -0.254 -5.662 1.00 93.62 91 GLN A O 1
ATOM 741 N N . THR A 1 92 ? -4.771 1.969 -5.873 1.00 91.88 92 THR A N 1
ATOM 742 C CA . THR A 1 92 ? -5.104 2.244 -4.469 1.00 91.88 92 THR A CA 1
ATOM 743 C C . THR A 1 92 ? -6.609 2.498 -4.301 1.00 91.88 92 THR A C 1
ATOM 745 O O . THR A 1 92 ? -7.255 2.924 -5.260 1.00 91.88 92 THR A O 1
ATOM 748 N N . PRO A 1 93 ? -7.177 2.351 -3.086 1.00 87.94 93 PRO A N 1
ATOM 749 C CA . PRO A 1 93 ? -8.591 2.651 -2.828 1.00 87.94 93 PRO A CA 1
ATOM 750 C C . PRO A 1 93 ? -9.005 4.090 -3.166 1.00 87.94 93 PRO A C 1
ATOM 752 O O . PRO A 1 93 ? -10.173 4.364 -3.404 1.00 87.94 93 PRO A O 1
ATOM 755 N N . LYS A 1 94 ? -8.046 5.027 -3.195 1.00 86.75 94 LYS A N 1
ATOM 756 C CA . LYS A 1 94 ? -8.282 6.434 -3.555 1.00 86.75 94 LYS A CA 1
ATOM 757 C C . LYS A 1 94 ? -8.205 6.699 -5.065 1.00 86.75 94 LYS A C 1
ATOM 759 O O . LYS A 1 94 ? -8.167 7.857 -5.461 1.00 86.75 94 LYS A O 1
ATOM 764 N N . GLY A 1 95 ? -8.104 5.658 -5.892 1.00 87.56 95 GLY A N 1
ATOM 765 C CA . GLY A 1 95 ? -8.000 5.775 -7.349 1.00 87.56 95 GLY A CA 1
ATOM 766 C C . GLY A 1 95 ? -6.609 6.145 -7.877 1.00 87.56 95 GLY A C 1
ATOM 767 O O . GLY A 1 95 ? -6.436 6.225 -9.085 1.00 87.56 95 GLY A O 1
ATOM 768 N N . LYS A 1 96 ? -5.609 6.329 -7.003 1.00 93.31 96 LYS A N 1
ATOM 769 C CA . LYS A 1 96 ? -4.213 6.584 -7.404 1.00 93.31 96 LYS A CA 1
ATOM 770 C C . LYS A 1 96 ? -3.508 5.294 -7.806 1.00 93.31 96 LYS A C 1
ATOM 772 O O . LYS A 1 96 ? -3.858 4.225 -7.292 1.00 93.31 96 LYS A O 1
ATOM 777 N N . PHE A 1 97 ? -2.458 5.408 -8.608 1.00 93.69 97 PHE A N 1
ATOM 778 C CA . PHE A 1 97 ? -1.621 4.287 -9.022 1.00 93.69 97 PHE A CA 1
ATOM 779 C C . PHE A 1 97 ? -0.291 4.304 -8.278 1.00 93.69 97 PHE A C 1
ATOM 781 O O . PHE A 1 97 ? 0.409 5.310 -8.262 1.00 93.69 97 PHE A O 1
ATOM 788 N N . ALA A 1 98 ? 0.066 3.182 -7.662 1.00 95.12 98 ALA A N 1
ATOM 789 C CA . ALA A 1 98 ? 1.360 2.991 -7.025 1.00 95.12 98 ALA A CA 1
ATOM 790 C C . ALA A 1 98 ? 2.202 2.044 -7.884 1.00 95.12 98 ALA A C 1
ATOM 792 O O . ALA A 1 98 ? 1.831 0.888 -8.087 1.00 95.12 98 ALA A O 1
ATOM 793 N N . VAL A 1 99 ? 3.338 2.525 -8.380 1.00 95.00 99 VAL A N 1
ATOM 794 C CA . VAL A 1 99 ? 4.273 1.751 -9.197 1.00 95.00 99 VAL A CA 1
ATOM 795 C C . VAL A 1 99 ? 5.490 1.422 -8.351 1.00 95.00 99 VAL A C 1
ATOM 797 O O . VAL A 1 99 ? 6.239 2.299 -7.924 1.00 95.00 99 VAL A O 1
ATOM 800 N N . HIS A 1 100 ? 5.677 0.136 -8.076 1.00 95.12 100 HIS A N 1
ATOM 801 C CA . HIS A 1 100 ? 6.871 -0.374 -7.421 1.00 95.12 100 HIS A CA 1
ATOM 802 C C . HIS A 1 100 ? 7.853 -0.863 -8.477 1.00 95.12 100 HIS A C 1
ATOM 804 O O . HIS A 1 100 ? 7.536 -1.765 -9.256 1.00 95.12 100 HIS A O 1
ATOM 810 N N . LEU A 1 101 ? 9.041 -0.268 -8.477 1.00 93.50 101 LEU A N 1
ATOM 811 C CA . LEU A 1 101 ? 10.140 -0.631 -9.354 1.00 93.50 101 LEU A CA 1
ATOM 812 C C . LEU A 1 101 ? 11.206 -1.357 -8.543 1.00 93.50 101 LEU A C 1
ATOM 814 O O . LEU A 1 101 ? 11.595 -0.910 -7.461 1.00 93.50 101 LEU A O 1
ATOM 818 N N . ARG A 1 102 ? 11.694 -2.466 -9.090 1.00 91.38 102 ARG A N 1
ATOM 819 C CA . ARG A 1 102 ? 12.918 -3.127 -8.642 1.00 91.38 102 ARG A CA 1
ATOM 820 C C . ARG A 1 102 ? 13.869 -3.189 -9.822 1.00 91.38 102 ARG A C 1
ATOM 822 O O . ARG A 1 102 ? 13.663 -4.003 -10.719 1.00 91.38 102 ARG A O 1
ATOM 829 N N . GLU A 1 103 ? 14.893 -2.357 -9.788 1.00 89.44 103 GLU A N 1
ATOM 830 C CA . GLU A 1 103 ? 15.994 -2.367 -10.743 1.00 89.44 103 GLU A CA 1
ATOM 831 C C . GLU A 1 103 ? 17.131 -3.224 -10.183 1.00 89.44 103 GLU A C 1
ATOM 833 O O . GLU A 1 103 ? 17.427 -3.152 -8.990 1.00 89.44 103 GLU A O 1
ATOM 838 N N . GLY A 1 104 ? 17.745 -4.058 -11.014 1.00 85.25 104 GLY A N 1
ATOM 839 C CA . GLY A 1 104 ? 18.875 -4.892 -10.623 1.00 85.25 104 GLY A CA 1
ATOM 840 C C . GLY A 1 104 ? 19.570 -5.530 -11.824 1.00 85.25 104 GLY A C 1
ATOM 841 O O . GLY A 1 104 ? 19.214 -5.237 -12.965 1.00 85.25 104 GLY A O 1
ATOM 842 N N . PRO A 1 105 ? 20.570 -6.391 -11.592 1.00 79.44 105 PRO A N 1
ATOM 843 C CA . PRO A 1 105 ? 21.268 -7.082 -12.672 1.00 79.44 105 PRO A CA 1
ATOM 844 C C . PRO A 1 105 ? 20.349 -8.088 -13.381 1.00 79.44 105 PRO A C 1
ATOM 846 O O . PRO A 1 105 ? 19.602 -8.821 -12.728 1.00 79.44 105 PRO A O 1
ATOM 849 N N . ASP A 1 106 ? 20.431 -8.152 -14.712 1.00 79.62 106 ASP A N 1
ATOM 850 C CA . ASP A 1 106 ? 19.772 -9.189 -15.512 1.00 79.62 106 ASP A CA 1
ATOM 851 C C . ASP A 1 106 ? 20.555 -10.500 -15.385 1.00 79.62 106 ASP A C 1
ATOM 853 O O . ASP A 1 106 ? 21.491 -10.776 -16.135 1.00 79.62 106 ASP A O 1
ATOM 857 N N . TRP A 1 107 ? 20.151 -11.341 -14.434 1.00 71.81 107 TRP A N 1
ATOM 858 C CA . TRP A 1 107 ? 20.770 -12.651 -14.194 1.00 71.81 107 TRP A CA 1
ATOM 859 C C . TRP A 1 107 ? 20.663 -13.624 -15.375 1.00 71.81 107 TRP A C 1
ATOM 861 O O . TRP A 1 107 ? 21.347 -14.652 -15.383 1.00 71.81 107 TRP A O 1
ATOM 871 N N . SER A 1 108 ? 19.819 -13.319 -16.365 1.00 71.38 108 SER A N 1
ATOM 872 C CA . SER A 1 108 ? 19.704 -14.098 -17.602 1.00 71.38 108 SER A CA 1
ATOM 873 C C . SER A 1 108 ? 20.861 -13.819 -18.565 1.00 71.38 108 SER A C 1
ATOM 875 O O . SER A 1 108 ? 21.028 -14.540 -19.549 1.00 71.38 108 SER A O 1
ATOM 877 N N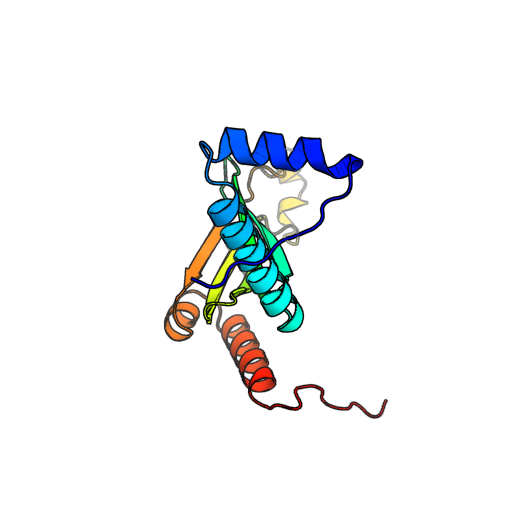 . ASP A 1 109 ? 21.655 -12.777 -18.313 1.00 69.50 109 ASP A N 1
ATOM 878 C CA . ASP A 1 109 ? 22.798 -12.429 -19.136 1.00 69.50 109 ASP A CA 1
ATOM 879 C C . ASP A 1 109 ? 23.984 -13.366 -18.869 1.00 69.50 109 ASP A C 1
ATOM 881 O O . ASP A 1 109 ? 24.508 -13.474 -17.756 1.00 69.50 109 ASP A O 1
ATOM 885 N N . TRP A 1 110 ? 24.438 -14.035 -19.930 1.00 65.12 110 TRP A N 1
ATOM 886 C CA . TRP A 1 110 ? 25.553 -14.981 -19.895 1.00 65.12 110 TRP A CA 1
ATOM 887 C C . TRP A 1 110 ? 26.855 -14.359 -19.356 1.00 65.12 110 TRP A C 1
ATOM 889 O O . TRP A 1 110 ? 27.693 -15.081 -18.811 1.00 65.12 110 TRP A O 1
ATOM 899 N N . ARG A 1 111 ? 27.024 -13.030 -19.464 1.00 65.88 111 ARG A N 1
ATOM 900 C CA . ARG A 1 111 ? 28.189 -12.285 -18.960 1.00 65.88 111 ARG A CA 1
ATOM 901 C C . ARG A 1 111 ? 28.353 -12.427 -17.445 1.00 65.88 111 ARG A C 1
ATOM 903 O O . ARG A 1 111 ? 29.489 -12.501 -16.973 1.00 65.88 111 ARG A O 1
ATOM 910 N N . TYR A 1 112 ? 27.263 -12.560 -16.684 1.00 62.84 112 TYR A N 1
ATOM 911 C CA . TYR A 1 112 ? 27.326 -12.809 -15.235 1.00 62.84 112 TYR A CA 1
ATOM 912 C C . TYR A 1 112 ? 27.838 -14.212 -14.884 1.00 62.84 112 TYR A C 1
ATOM 914 O O . TYR A 1 112 ? 28.324 -14.434 -13.778 1.00 62.84 112 TYR A O 1
ATOM 922 N N . TRP A 1 113 ? 27.800 -15.145 -15.837 1.00 63.31 113 TRP A N 1
ATOM 923 C CA . TRP A 1 113 ? 28.230 -16.532 -15.658 1.00 63.31 113 TRP A CA 1
ATOM 924 C C . TRP A 1 113 ? 29.602 -16.828 -16.297 1.00 63.31 113 TRP A C 1
ATOM 926 O O . TRP A 1 113 ? 30.082 -17.960 -16.238 1.00 63.31 113 TRP A O 1
ATOM 936 N N . SER A 1 114 ? 30.267 -15.825 -16.890 1.00 63.38 114 SER A N 1
ATOM 937 C CA . SER A 1 114 ? 31.535 -15.996 -17.615 1.00 63.38 114 SER A CA 1
ATOM 938 C C . SER A 1 114 ? 32.755 -16.138 -16.687 1.00 63.38 114 SER A C 1
ATOM 940 O O . SER A 1 114 ? 32.866 -15.449 -15.675 1.00 63.38 114 SER A O 1
ATOM 942 N N . GLN A 1 115 ? 33.739 -16.976 -17.050 1.00 55.12 115 GLN A N 1
ATOM 943 C CA . GLN A 1 115 ? 34.967 -17.196 -16.254 1.00 55.12 115 GLN A CA 1
ATOM 944 C C . GLN A 1 115 ? 35.795 -15.917 -16.004 1.00 55.12 115 GLN A C 1
ATOM 946 O O . GLN A 1 115 ? 36.560 -15.857 -15.039 1.00 55.12 115 GLN A O 1
ATOM 951 N N . GLN A 1 116 ? 35.653 -14.888 -16.847 1.00 57.16 116 GLN A N 1
ATOM 952 C CA . GLN A 1 116 ? 36.300 -13.586 -16.648 1.00 57.16 116 GLN A CA 1
ATOM 953 C C . GLN A 1 116 ? 35.742 -12.853 -15.417 1.00 57.16 116 GLN A C 1
ATOM 955 O O . GLN A 1 116 ? 36.523 -12.299 -14.640 1.00 57.16 116 GLN A O 1
ATOM 960 N N . THR A 1 117 ? 34.429 -12.942 -15.194 1.00 56.09 117 THR A N 1
ATOM 961 C CA . THR A 1 117 ? 33.700 -12.389 -14.040 1.00 56.09 117 THR A CA 1
ATOM 962 C C . THR A 1 117 ? 34.048 -13.118 -12.737 1.00 56.09 117 THR A C 1
ATOM 964 O O . THR A 1 117 ? 34.032 -12.521 -11.671 1.00 56.09 117 THR A O 1
ATOM 967 N N . TRP A 1 118 ? 34.440 -14.397 -12.812 1.00 52.34 118 TRP A N 1
ATOM 968 C CA . TRP A 1 118 ? 34.946 -15.162 -11.661 1.00 52.34 118 TRP A CA 1
ATOM 969 C C . TRP A 1 118 ? 36.403 -14.820 -11.298 1.00 52.34 118 TRP A C 1
ATOM 971 O O . TRP A 1 118 ? 36.796 -14.940 -10.136 1.00 52.34 118 TRP A O 1
ATOM 981 N N . ARG A 1 119 ? 37.228 -14.418 -12.281 1.00 52.78 11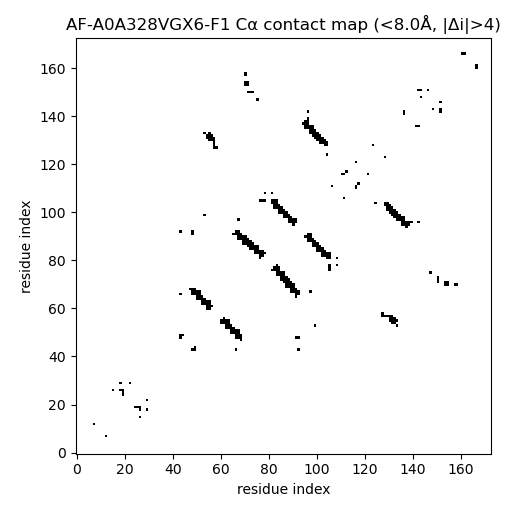9 ARG A N 1
ATOM 982 C CA . ARG A 1 119 ? 38.659 -14.098 -12.087 1.00 52.78 119 ARG A CA 1
ATOM 983 C C . ARG A 1 119 ? 38.909 -12.659 -11.645 1.00 52.78 119 ARG A C 1
ATOM 985 O O . ARG A 1 119 ? 39.813 -12.423 -10.844 1.00 52.78 119 ARG A O 1
ATOM 992 N N . ARG A 1 120 ? 38.127 -11.697 -12.137 1.00 56.88 120 ARG A N 1
ATOM 993 C CA . ARG A 1 120 ? 38.040 -10.378 -11.507 1.00 56.88 120 ARG A CA 1
ATOM 994 C C . ARG A 1 120 ? 37.190 -10.554 -10.257 1.00 56.88 120 ARG A C 1
ATOM 996 O O . ARG A 1 120 ? 36.051 -10.960 -10.379 1.00 56.88 120 ARG A O 1
ATOM 1003 N N . ARG A 1 121 ? 37.706 -10.275 -9.059 1.00 46.78 121 ARG A N 1
ATOM 1004 C CA . ARG A 1 121 ? 36.928 -10.270 -7.799 1.00 46.78 121 ARG A CA 1
ATOM 1005 C C . ARG A 1 121 ? 35.865 -9.152 -7.781 1.00 46.78 121 ARG A C 1
ATOM 1007 O O . ARG A 1 121 ? 35.803 -8.363 -6.846 1.00 46.78 121 ARG A O 1
ATOM 1014 N N . GLU A 1 122 ? 35.025 -9.060 -8.803 1.00 49.69 122 GLU A N 1
ATOM 1015 C CA . GLU A 1 122 ? 33.852 -8.195 -8.873 1.00 49.69 122 GLU A CA 1
ATOM 1016 C C . GLU A 1 122 ? 32.717 -8.853 -8.074 1.00 49.69 122 GLU A C 1
ATOM 1018 O O . GLU A 1 122 ? 31.613 -9.065 -8.554 1.00 49.69 122 GLU A O 1
ATOM 1023 N N . TRP A 1 123 ? 32.973 -9.156 -6.797 1.00 46.94 123 TRP A N 1
ATOM 1024 C CA . TRP A 1 123 ? 31.965 -9.607 -5.827 1.00 46.94 123 TRP A CA 1
ATOM 1025 C C . TRP A 1 123 ? 30.870 -8.546 -5.557 1.00 46.94 123 TRP A C 1
ATOM 1027 O O . TRP A 1 123 ? 30.021 -8.747 -4.694 1.00 46.94 123 TRP A O 1
ATOM 1037 N N . ALA A 1 124 ? 30.875 -7.427 -6.290 1.00 47.47 124 ALA A N 1
ATOM 1038 C CA . ALA A 1 124 ? 29.942 -6.309 -6.189 1.00 47.47 124 ALA A CA 1
ATOM 1039 C C . ALA A 1 124 ? 28.543 -6.601 -6.770 1.00 47.47 124 ALA A C 1
ATOM 1041 O O . ALA A 1 124 ? 27.609 -5.873 -6.466 1.00 47.47 124 ALA A O 1
ATOM 1042 N N . CYS A 1 125 ? 28.369 -7.666 -7.560 1.00 46.81 125 CYS A N 1
ATOM 1043 C CA . CYS A 1 125 ? 27.090 -8.005 -8.202 1.00 46.81 125 CYS A CA 1
ATOM 1044 C C . CYS A 1 125 ? 26.148 -8.899 -7.360 1.00 46.81 125 CYS A C 1
ATOM 1046 O O . CYS A 1 125 ? 25.134 -9.372 -7.866 1.00 46.81 125 CYS A O 1
ATOM 1048 N N . TRP A 1 126 ? 26.453 -9.144 -6.078 1.00 51.88 126 TRP A N 1
ATOM 1049 C CA . TRP A 1 126 ? 25.562 -9.829 -5.118 1.00 51.88 126 TRP A CA 1
ATOM 1050 C C . TRP A 1 126 ? 24.460 -8.863 -4.594 1.00 51.88 126 TRP A C 1
ATOM 1052 O O . TRP A 1 126 ? 24.494 -7.697 -4.969 1.00 51.88 126 TRP A O 1
ATOM 1062 N N . PRO A 1 127 ? 23.446 -9.280 -3.789 1.00 51.28 127 PRO A N 1
ATOM 1063 C CA . PRO A 1 127 ? 22.137 -8.606 -3.582 1.00 51.28 127 PRO A CA 1
ATOM 1064 C C . PRO A 1 127 ? 22.090 -7.122 -3.152 1.00 51.28 127 PRO A C 1
ATOM 1066 O O . PRO A 1 127 ? 21.002 -6.611 -2.881 1.00 51.28 127 PRO A O 1
ATOM 1069 N N . GLN A 1 128 ? 23.229 -6.443 -3.043 1.00 54.19 128 GLN A N 1
ATOM 1070 C CA . GLN A 1 128 ? 23.378 -5.034 -2.695 1.00 54.19 128 GLN A CA 1
ATOM 1071 C C . GLN A 1 128 ? 23.115 -4.055 -3.855 1.00 54.19 128 GLN A C 1
ATOM 1073 O O . GLN A 1 128 ? 23.021 -2.859 -3.594 1.00 54.19 128 GLN A O 1
ATOM 1078 N N . ASP A 1 129 ? 22.950 -4.522 -5.097 1.00 65.50 129 ASP A N 1
ATOM 1079 C CA . ASP A 1 129 ? 22.743 -3.633 -6.258 1.00 65.50 129 ASP A CA 1
ATOM 1080 C C . ASP A 1 129 ? 21.278 -3.465 -6.689 1.00 65.50 129 ASP A C 1
ATOM 1082 O O . ASP A 1 129 ? 20.994 -2.854 -7.718 1.00 65.50 129 ASP A O 1
ATOM 1086 N N . TYR A 1 130 ? 20.329 -3.978 -5.899 1.00 78.62 130 TYR A N 1
ATOM 1087 C CA . TYR A 1 130 ? 18.918 -3.734 -6.174 1.00 78.62 130 TYR A CA 1
ATOM 1088 C C . TYR A 1 130 ? 18.494 -2.354 -5.681 1.00 78.62 130 TYR A C 1
ATOM 1090 O O . TYR A 1 130 ? 18.495 -2.084 -4.476 1.00 78.62 130 TYR A O 1
ATOM 1098 N N . ASP A 1 131 ? 18.062 -1.509 -6.610 1.00 87.75 131 ASP A N 1
ATOM 1099 C CA . ASP A 1 131 ? 17.395 -0.257 -6.288 1.00 87.75 131 ASP A CA 1
ATOM 1100 C C . ASP A 1 131 ? 15.880 -0.463 -6.304 1.00 87.75 131 ASP A C 1
ATOM 1102 O O . ASP A 1 131 ? 15.305 -0.986 -7.263 1.00 87.75 131 ASP A O 1
ATOM 1106 N N . TYR A 1 132 ? 15.232 -0.067 -5.213 1.00 91.81 132 TYR A N 1
ATOM 1107 C CA . TYR A 1 132 ? 13.790 -0.171 -5.071 1.00 91.81 132 TYR A CA 1
ATOM 1108 C C . TYR A 1 132 ? 13.169 1.218 -5.027 1.00 91.81 132 TYR A C 1
ATOM 1110 O O . TYR A 1 132 ? 13.460 2.003 -4.123 1.00 91.81 132 TYR A O 1
ATOM 1118 N N . ARG A 1 133 ? 12.239 1.502 -5.935 1.00 92.81 133 ARG A N 1
ATOM 1119 C CA . ARG A 1 133 ? 11.517 2.779 -5.970 1.00 92.81 133 ARG A CA 1
ATOM 1120 C C . ARG A 1 133 ? 10.020 2.542 -5.861 1.00 92.81 133 ARG A C 1
ATOM 1122 O O . ARG A 1 133 ? 9.505 1.510 -6.283 1.00 92.81 133 ARG A O 1
ATOM 1129 N N . LEU A 1 134 ? 9.334 3.489 -5.234 1.00 94.25 134 LEU A N 1
ATOM 1130 C CA . LEU A 1 134 ? 7.879 3.528 -5.189 1.00 94.25 134 LEU A CA 1
ATOM 1131 C C . LEU A 1 134 ? 7.448 4.906 -5.665 1.00 94.25 134 LEU A C 1
ATOM 1133 O O . LEU A 1 134 ? 7.684 5.894 -4.967 1.00 94.25 134 LEU A O 1
ATOM 1137 N N . GLU A 1 135 ? 6.819 4.933 -6.826 1.00 93.62 135 GLU A N 1
ATOM 1138 C CA . GLU A 1 135 ? 6.299 6.130 -7.472 1.00 93.62 135 GLU A CA 1
ATOM 1139 C C . GLU A 1 135 ? 4.772 6.102 -7.390 1.00 93.62 135 GLU A C 1
ATOM 1141 O O . GLU A 1 135 ? 4.155 5.033 -7.404 1.00 93.62 135 GLU A O 1
ATOM 1146 N N . ILE A 1 136 ? 4.160 7.270 -7.208 1.00 94.25 136 ILE A N 1
ATOM 1147 C CA . ILE A 1 136 ? 2.710 7.410 -7.071 1.00 94.25 136 ILE A CA 1
ATOM 1148 C C . ILE A 1 136 ? 2.249 8.385 -8.141 1.00 94.25 136 ILE A C 1
ATOM 1150 O O . ILE A 1 136 ? 2.765 9.498 -8.206 1.00 94.25 136 ILE A O 1
ATOM 1154 N N . TYR A 1 137 ? 1.271 7.956 -8.927 1.00 93.38 137 TYR A N 1
ATOM 1155 C CA . TYR A 1 137 ? 0.684 8.720 -10.018 1.00 93.38 137 TYR A CA 1
ATOM 1156 C C . TYR A 1 137 ? -0.804 8.914 -9.780 1.00 93.38 137 TYR A C 1
ATOM 1158 O O . TYR A 1 137 ? -1.486 8.020 -9.262 1.00 93.38 137 TYR A O 1
ATOM 1166 N N . ASP A 1 138 ? -1.305 10.078 -10.173 1.00 90.50 138 ASP A N 1
ATOM 1167 C CA . ASP A 1 138 ? -2.697 10.451 -9.937 1.00 90.50 138 ASP A CA 1
ATOM 1168 C C . ASP A 1 138 ? -3.593 10.103 -11.132 1.00 90.50 138 ASP A C 1
ATOM 1170 O O . ASP A 1 138 ? -4.797 9.920 -10.956 1.00 90.50 138 ASP A O 1
ATOM 1174 N N . SER A 1 139 ? -3.017 9.943 -12.329 1.00 88.94 139 SER A N 1
ATOM 1175 C CA . SER A 1 139 ? -3.762 9.641 -13.554 1.00 88.94 139 SER A CA 1
ATOM 1176 C C . SER A 1 139 ? -3.114 8.552 -14.417 1.00 88.94 139 SER A C 1
ATOM 1178 O O . SER A 1 139 ? -1.914 8.280 -14.340 1.00 88.94 139 SER A O 1
ATOM 1180 N N . LEU A 1 140 ? -3.925 7.941 -15.290 1.00 84.94 140 LEU A N 1
ATOM 1181 C CA . LEU A 1 140 ? -3.447 7.003 -16.313 1.00 84.94 140 LEU A CA 1
ATOM 1182 C C . LEU A 1 140 ? -2.546 7.683 -17.358 1.00 84.94 140 LEU A C 1
ATOM 1184 O O . LEU A 1 140 ? -1.701 7.022 -17.955 1.00 84.94 140 LEU A O 1
ATOM 1188 N N . GLU A 1 141 ? -2.715 8.984 -17.594 1.00 84.69 141 GLU A N 1
ATOM 1189 C CA . GLU A 1 141 ? -1.901 9.740 -18.552 1.00 84.69 141 GLU A CA 1
ATOM 1190 C C . GLU A 1 141 ? -0.465 9.904 -18.050 1.00 84.69 141 GLU A C 1
ATOM 1192 O O . GLU A 1 141 ? 0.480 9.643 -18.794 1.00 84.69 141 GLU A O 1
ATOM 1197 N N . GLU A 1 142 ? -0.299 10.235 -16.766 1.00 86.75 142 GLU A N 1
ATOM 1198 C CA . GLU A 1 142 ? 1.014 10.262 -16.112 1.00 86.75 142 GLU A CA 1
ATOM 1199 C C . GLU A 1 142 ? 1.667 8.879 -16.134 1.00 86.75 142 GLU A C 1
ATOM 1201 O O . GLU A 1 142 ? 2.847 8.743 -16.458 1.00 86.75 142 GLU A O 1
ATOM 1206 N N . LEU A 1 143 ? 0.880 7.833 -15.867 1.00 85.69 143 LEU A N 1
ATOM 1207 C CA . LEU A 1 143 ? 1.350 6.452 -15.891 1.00 85.69 143 LEU A CA 1
ATOM 1208 C C . LEU A 1 143 ? 1.926 6.069 -17.269 1.00 85.69 143 LEU A C 1
ATOM 1210 O O . LEU A 1 143 ? 2.959 5.404 -17.348 1.00 85.69 143 LEU A O 1
ATOM 1214 N N . ARG A 1 144 ? 1.291 6.521 -18.360 1.00 86.06 144 ARG A N 1
ATOM 1215 C CA . ARG A 1 144 ? 1.730 6.255 -19.739 1.00 86.06 144 ARG A CA 1
ATOM 1216 C C . ARG A 1 144 ? 3.105 6.844 -20.047 1.00 86.06 144 ARG A C 1
ATOM 1218 O O . ARG A 1 144 ? 3.851 6.250 -20.817 1.00 86.06 144 ARG A O 1
ATOM 1225 N N . ALA A 1 145 ? 3.441 7.998 -19.473 1.00 85.56 145 ALA A N 1
ATOM 1226 C CA . ALA A 1 145 ? 4.723 8.657 -19.718 1.00 85.56 145 ALA A CA 1
ATOM 1227 C C . ALA A 1 145 ? 5.910 7.917 -19.075 1.00 85.56 145 ALA A C 1
ATOM 1229 O O . ALA A 1 145 ? 7.040 8.052 -19.542 1.00 85.56 145 ALA A O 1
ATOM 1230 N N . HIS A 1 146 ? 5.659 7.134 -18.021 1.00 83.31 146 HIS A N 1
ATOM 1231 C CA . HIS A 1 146 ? 6.699 6.482 -17.219 1.00 83.31 146 HIS A CA 1
ATOM 1232 C C . HIS A 1 146 ? 6.756 4.955 -17.367 1.00 83.31 146 HIS A C 1
ATOM 1234 O O . HIS A 1 146 ? 7.715 4.332 -16.904 1.00 83.31 146 HIS A O 1
ATOM 1240 N N . LEU A 1 147 ? 5.763 4.337 -18.013 1.00 83.19 147 LEU A N 1
ATOM 1241 C CA . LEU A 1 147 ? 5.713 2.892 -18.218 1.00 83.19 147 LEU A CA 1
ATOM 1242 C C . LEU A 1 147 ? 6.042 2.473 -19.658 1.00 83.19 147 LEU A C 1
ATOM 1244 O O . LEU A 1 147 ? 5.675 3.161 -20.610 1.00 83.19 147 LEU A O 1
ATOM 1248 N N . PRO A 1 148 ? 6.649 1.285 -19.838 1.00 84.94 148 PRO A N 1
ATOM 1249 C CA . PRO A 1 148 ? 6.680 0.604 -21.129 1.00 84.94 148 PRO A CA 1
ATOM 1250 C C . PRO A 1 148 ? 5.271 0.410 -21.709 1.00 84.94 148 PRO A C 1
ATOM 1252 O O . PRO A 1 148 ? 4.323 0.135 -20.969 1.00 84.94 148 PRO A O 1
ATOM 1255 N N . VAL A 1 149 ? 5.143 0.490 -23.038 1.00 85.06 149 VAL A N 1
ATOM 1256 C CA . VAL A 1 149 ? 3.838 0.460 -23.727 1.00 85.06 149 VAL A CA 1
ATOM 1257 C C . VAL A 1 149 ? 3.038 -0.815 -23.434 1.00 85.06 149 VAL A C 1
ATOM 1259 O O . VAL A 1 149 ? 1.854 -0.734 -23.131 1.00 85.06 149 VAL A O 1
ATOM 1262 N N . GLU A 1 150 ? 3.705 -1.972 -23.400 1.00 85.31 150 GLU A N 1
ATOM 1263 C CA . GLU A 1 150 ? 3.089 -3.278 -23.119 1.00 85.31 150 GLU A CA 1
ATOM 1264 C C . GLU A 1 150 ? 2.454 -3.323 -21.720 1.00 85.31 150 GLU A C 1
ATOM 1266 O O . GLU A 1 150 ? 1.373 -3.873 -21.517 1.00 85.31 150 GLU A O 1
ATOM 1271 N N . LEU A 1 151 ? 3.117 -2.701 -20.739 1.00 84.69 151 LEU A N 1
ATOM 1272 C CA . LEU A 1 151 ? 2.621 -2.621 -19.368 1.00 84.69 151 LEU A CA 1
ATOM 1273 C C . LEU A 1 151 ? 1.434 -1.670 -19.250 1.00 84.69 151 LEU A C 1
ATOM 1275 O O . LEU A 1 151 ? 0.493 -1.961 -18.514 1.00 84.69 151 LEU A O 1
ATOM 1279 N N . TYR A 1 152 ? 1.471 -0.551 -19.972 1.00 87.25 152 TYR A N 1
ATOM 1280 C CA . TYR A 1 152 ? 0.353 0.384 -20.028 1.00 87.25 152 TYR A CA 1
ATOM 1281 C C . TYR A 1 152 ? -0.894 -0.268 -20.641 1.00 87.25 152 TYR A C 1
ATOM 1283 O O . TYR A 1 152 ? -1.983 -0.169 -20.078 1.00 87.25 152 TYR A O 1
ATOM 1291 N N . GLU A 1 153 ? -0.735 -0.997 -21.747 1.00 87.19 153 GLU A N 1
ATOM 1292 C CA . GLU A 1 153 ? -1.834 -1.719 -22.394 1.00 87.19 153 GLU A CA 1
ATOM 1293 C C . GLU A 1 153 ? -2.450 -2.775 -21.472 1.00 87.19 153 GLU A C 1
ATOM 1295 O O . GLU A 1 153 ? -3.676 -2.832 -21.350 1.00 87.19 153 GLU A O 1
ATOM 1300 N N . ALA A 1 154 ? -1.621 -3.542 -20.754 1.00 86.31 154 ALA A N 1
ATOM 1301 C CA . ALA A 1 154 ? -2.092 -4.514 -19.769 1.00 86.31 154 ALA A CA 1
ATOM 1302 C C . ALA A 1 154 ? -2.916 -3.850 -18.649 1.00 86.31 154 ALA A C 1
ATOM 1304 O O . ALA A 1 154 ? -3.986 -4.338 -18.287 1.00 86.31 154 ALA A O 1
ATOM 1305 N N . VAL A 1 155 ? -2.468 -2.698 -18.135 1.00 86.25 155 VAL A N 1
ATOM 1306 C CA . VAL A 1 155 ? -3.227 -1.925 -17.136 1.00 86.25 155 VAL A CA 1
ATOM 1307 C C . VAL A 1 155 ? -4.569 -1.460 -17.703 1.00 86.25 155 VAL A C 1
ATOM 1309 O O . VAL A 1 155 ? -5.594 -1.595 -17.036 1.00 86.25 155 VAL A O 1
ATOM 1312 N N . CYS A 1 156 ? -4.593 -0.950 -18.937 1.00 86.75 156 CYS A N 1
ATOM 1313 C CA . CYS A 1 156 ? -5.830 -0.530 -19.592 1.00 86.75 156 CYS A CA 1
ATOM 1314 C C . CYS A 1 156 ? -6.810 -1.690 -19.808 1.00 86.75 156 CYS A C 1
ATOM 1316 O O . CYS A 1 156 ? -8.015 -1.481 -19.694 1.00 86.75 156 CYS A O 1
ATOM 1318 N N . GLN A 1 157 ? -6.323 -2.893 -20.120 1.00 85.19 157 GLN A N 1
ATOM 1319 C CA . GLN A 1 157 ? -7.166 -4.081 -20.273 1.00 85.19 157 GLN A CA 1
ATOM 1320 C C . GLN A 1 157 ? -7.832 -4.471 -18.951 1.00 85.19 157 GLN A C 1
ATOM 1322 O O . GLN A 1 157 ? -9.050 -4.628 -18.916 1.00 85.19 157 GLN A O 1
ATOM 1327 N N . VAL A 1 158 ? -7.066 -4.536 -17.858 1.00 85.06 158 VAL A N 1
ATOM 1328 C CA . VAL A 1 158 ? -7.606 -4.860 -16.527 1.00 85.06 158 VAL A CA 1
ATOM 1329 C C . VAL A 1 158 ? -8.613 -3.801 -16.069 1.00 85.06 158 VAL A C 1
ATOM 1331 O O . VAL A 1 158 ? -9.699 -4.139 -15.612 1.00 85.06 158 VAL A O 1
ATOM 1334 N N . MET A 1 159 ? -8.311 -2.515 -16.276 1.00 83.25 159 MET A N 1
ATOM 1335 C CA . MET A 1 159 ? -9.228 -1.424 -15.920 1.00 83.25 159 MET A CA 1
ATOM 1336 C C . MET A 1 159 ? -10.549 -1.470 -16.700 1.00 83.25 159 MET A C 1
ATOM 1338 O O . MET A 1 159 ? -11.587 -1.117 -16.148 1.00 83.25 159 MET A O 1
ATOM 1342 N N . LYS A 1 160 ? -10.525 -1.887 -17.973 1.00 82.12 160 LYS A N 1
ATOM 1343 C CA . LYS A 1 160 ? -11.747 -2.083 -18.768 1.00 82.12 160 LYS A CA 1
ATOM 1344 C C . LYS A 1 160 ? -12.556 -3.277 -18.267 1.00 82.12 160 LYS A C 1
ATOM 1346 O O . LYS A 1 160 ? -13.770 -3.157 -18.152 1.00 82.12 160 LYS A O 1
ATOM 1351 N N . ALA A 1 161 ? -11.887 -4.382 -17.935 1.00 73.75 161 ALA A N 1
ATOM 1352 C CA . ALA A 1 161 ? -12.537 -5.57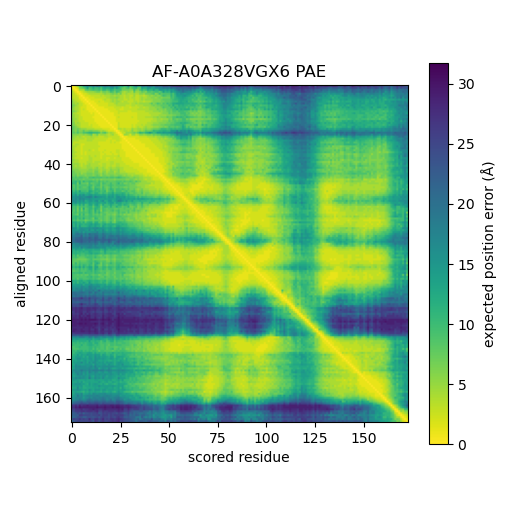3 -17.393 1.00 73.75 161 ALA A CA 1
ATOM 1353 C C . ALA A 1 161 ? -13.269 -5.280 -16.072 1.00 73.75 161 ALA A C 1
ATOM 1355 O O . ALA A 1 161 ? -14.367 -5.777 -15.868 1.00 73.75 161 ALA A O 1
ATOM 1356 N N . ASP A 1 162 ? -12.714 -4.412 -15.221 1.00 68.06 162 ASP A N 1
ATOM 1357 C CA . ASP A 1 162 ? -13.365 -3.987 -13.973 1.00 68.06 162 ASP A CA 1
ATOM 1358 C C . ASP A 1 162 ? -14.591 -3.076 -14.172 1.00 68.06 162 ASP A C 1
ATOM 1360 O O . ASP A 1 162 ? -15.437 -2.991 -13.285 1.00 68.06 162 ASP A O 1
ATOM 1364 N N . GLN A 1 163 ? -14.678 -2.341 -15.290 1.00 62.44 163 GLN A N 1
ATOM 1365 C CA . GLN A 1 163 ? -15.819 -1.458 -15.584 1.00 62.44 163 GLN A CA 1
ATOM 1366 C C . GLN A 1 163 ? -17.008 -2.197 -16.208 1.00 62.44 163 GLN A C 1
ATOM 1368 O O . GLN A 1 163 ? -18.116 -1.664 -16.229 1.00 62.44 163 GLN A O 1
ATOM 1373 N N . GLN A 1 164 ? -16.796 -3.415 -16.703 1.00 57.16 164 GLN A N 1
ATOM 1374 C CA . GLN A 1 164 ? -17.870 -4.336 -17.045 1.00 57.16 164 GLN A CA 1
ATOM 1375 C C . GLN A 1 164 ? -18.235 -5.110 -15.774 1.00 57.16 164 GLN A C 1
ATOM 1377 O O . GLN A 1 164 ? -17.477 -5.959 -15.327 1.00 57.16 164 GLN A O 1
ATOM 1382 N N . GLU A 1 165 ? -19.391 -4.799 -15.180 1.00 46.69 165 GLU A N 1
ATOM 1383 C CA . GLU A 1 165 ? -19.901 -5.332 -13.896 1.00 46.69 165 GLU A CA 1
ATOM 1384 C C . GLU A 1 165 ? -19.994 -6.875 -13.783 1.00 46.69 165 GLU A C 1
ATOM 1386 O O . GLU A 1 165 ? -20.292 -7.377 -12.705 1.00 46.69 165 GLU A O 1
ATOM 1391 N N . ASP A 1 166 ? -19.644 -7.627 -14.829 1.00 46.78 166 ASP A N 1
ATOM 1392 C CA . ASP A 1 166 ? -19.525 -9.090 -14.855 1.00 46.78 166 ASP A CA 1
ATOM 1393 C C . ASP A 1 166 ? -18.089 -9.536 -15.206 1.00 46.78 166 ASP A C 1
ATOM 1395 O O . ASP A 1 166 ? -17.903 -10.428 -16.026 1.00 46.78 166 ASP A O 1
ATOM 1399 N N . GLY A 1 167 ? -17.050 -8.917 -14.623 1.00 46.41 167 GLY A N 1
ATOM 1400 C CA . GLY A 1 167 ? -15.612 -9.167 -14.887 1.00 46.41 167 GLY A CA 1
ATOM 1401 C C . GLY A 1 167 ? -15.085 -10.602 -14.665 1.00 46.41 167 GLY A C 1
ATOM 1402 O O . GLY A 1 167 ? -13.882 -10.813 -14.518 1.00 46.41 167 GLY A O 1
ATOM 1403 N N . VAL A 1 168 ? -15.972 -11.593 -14.628 1.00 55.00 168 VAL A N 1
ATOM 1404 C CA . VAL A 1 168 ? -15.697 -13.014 -14.796 1.00 55.00 168 VAL A CA 1
ATOM 1405 C C . VAL A 1 168 ? -16.170 -13.400 -16.199 1.00 55.00 168 VAL A C 1
ATOM 1407 O O . VAL A 1 168 ? -17.361 -13.607 -16.423 1.00 55.00 168 VAL A O 1
ATOM 1410 N N . GLU A 1 169 ? -15.247 -13.550 -17.153 1.00 51.09 169 GLU A N 1
ATOM 1411 C CA . GLU A 1 169 ? -15.563 -14.384 -18.315 1.00 51.09 169 GLU A CA 1
ATOM 1412 C C . GLU A 1 169 ? -15.856 -15.790 -17.780 1.00 51.09 169 GLU A C 1
ATOM 1414 O O . GLU A 1 169 ? -14.967 -16.470 -17.262 1.00 51.09 169 GLU A O 1
ATOM 1419 N N . PHE A 1 170 ? -17.122 -16.207 -17.842 1.00 50.41 170 PHE A N 1
ATOM 1420 C CA . PHE A 1 170 ? -17.492 -17.596 -17.606 1.00 50.41 170 PHE A CA 1
ATOM 1421 C C . PHE A 1 170 ? -16.859 -18.433 -18.716 1.00 50.41 170 PHE A C 1
ATOM 1423 O O . PHE A 1 170 ? -17.380 -18.529 -19.826 1.00 50.41 170 PHE A O 1
ATOM 1430 N N . LEU A 1 171 ? -15.697 -19.002 -18.415 1.00 57.22 171 LEU A N 1
ATOM 1431 C CA . LEU A 1 171 ? -15.067 -20.003 -19.255 1.00 57.22 171 LEU A CA 1
ATOM 1432 C C . LEU A 1 171 ? -15.787 -21.330 -18.997 1.00 57.22 171 LEU A C 1
ATOM 1434 O O . LEU A 1 171 ? -15.681 -21.888 -17.906 1.00 57.22 171 LEU A O 1
ATOM 1438 N N . ASP A 1 172 ? -16.545 -21.800 -19.987 1.00 61.84 172 ASP A N 1
ATOM 1439 C CA . ASP A 1 172 ? -17.186 -23.121 -19.995 1.00 61.84 172 ASP A CA 1
ATOM 1440 C C . ASP A 1 172 ? -16.117 -24.185 -20.313 1.00 61.84 172 ASP A C 1
ATOM 1442 O O . ASP A 1 172 ? -15.973 -24.629 -21.456 1.00 61.84 172 ASP A O 1
ATOM 1446 N N . ILE A 1 173 ? -15.266 -24.478 -19.321 1.00 65.38 173 ILE A N 1
ATOM 1447 C CA . ILE A 1 173 ? -14.177 -25.470 -19.381 1.00 65.38 173 ILE A CA 1
ATOM 1448 C C . ILE A 1 173 ? -14.300 -26.526 -18.287 1.00 65.38 173 ILE A C 1
ATOM 1450 O O . ILE A 1 173 ? -14.728 -26.187 -17.160 1.00 65.38 173 ILE A O 1
#